Protein 2NMS (pdb70)

Structure (mmCIF, N/CA/C/O backbone):
data_2NMS
#
_entry.id   2NMS
#
_cell.len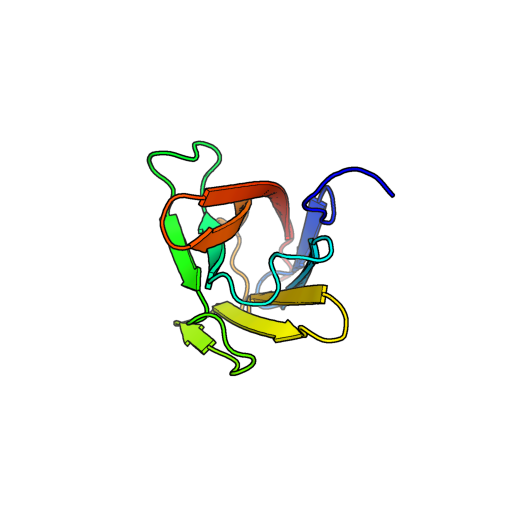gth_a   54.230
_cell.length_b   54.230
_cell.length_c   72.010
_cell.angle_alpha   90.00
_cell.angle_beta   90.00
_cell.angle_gamma   120.00
#
_symmetry.space_group_name_H-M   'P 31 2 1'
#
loop_
_entity.id
_entity.type
_entity.pdbx_description
1 polymer 'CMRF35-like-molecule 1'
2 water water
#
loop_
_atom_site.group_PDB
_atom_site.id
_atom_site.type_symbol
_atom_site.label_atom_id
_atom_site.label_alt_id
_atom_site.label_comp_id
_atom_site.label_asym_id
_atom_site.label_entity_id
_atom_site.label_seq_id
_atom_site.pdbx_PDB_ins_code
_atom_site.Cartn_x
_atom_site.Cartn_y
_atom_site.Cartn_z
_atom_site.occupancy
_atom_site.B_iso_or_equiv
_atom_site.auth_seq_id
_atom_site.auth_comp_id
_atom_site.auth_asym_id
_atom_site.auth_atom_id
_atom_site.pdbx_PDB_model_num
ATOM 1 N N . GLY A 1 2 ? 19.955 -28.170 -2.227 1.00 60.43 18 GLY A N 1
ATOM 2 C CA . GLY A 1 2 ? 20.385 -26.743 -2.155 1.00 60.15 18 GLY A CA 1
ATOM 3 C C . GLY A 1 2 ? 21.795 -26.555 -2.676 1.00 59.63 18 GLY A C 1
ATOM 4 O O . GLY A 1 2 ? 22.479 -27.524 -3.016 1.00 60.38 18 GLY A O 1
ATOM 5 N N . ILE A 1 3 ? 22.246 -25.309 -2.744 1.00 58.32 19 ILE A N 1
ATOM 6 C CA . ILE A 1 3 ? 23.586 -25.066 -3.236 1.00 56.85 19 ILE A CA 1
ATOM 7 C C . ILE A 1 3 ? 24.347 -23.929 -2.535 1.00 54.52 19 ILE A C 1
ATOM 8 O O . ILE A 1 3 ? 25.568 -24.007 -2.394 1.00 55.41 19 ILE A O 1
ATOM 13 N N . PRO A 1 4 ? 23.651 -22.864 -2.084 1.00 52.31 20 PRO A N 1
ATOM 14 C CA . PRO A 1 4 ? 24.411 -21.800 -1.403 1.00 49.69 20 PRO A CA 1
ATOM 15 C C . PRO A 1 4 ? 24.899 -22.280 -0.024 1.00 45.82 20 PRO A C 1
ATOM 16 O O . PRO A 1 4 ? 24.122 -22.838 0.756 1.00 45.34 20 PRO A O 1
ATOM 20 N N . GLN A 1 5 ? 26.182 -22.062 0.264 1.00 40.94 21 GLN A N 1
ATOM 21 C CA . GLN A 1 5 ? 26.792 -22.487 1.528 1.00 34.80 21 GLN A CA 1
ATOM 22 C C . GLN A 1 5 ? 26.055 -22.034 2.776 0.25 31.51 21 GLN A C 1
ATOM 23 O O . GLN A 1 5 ? 25.872 -22.805 3.715 0.25 30.02 21 GLN A O 1
ATOM 29 N N . ILE A 1 6 ? 25.645 -20.775 2.782 1.00 27.63 22 ILE A N 1
ATOM 30 C CA . ILE A 1 6 ? 24.943 -20.203 3.920 1.00 27.02 22 ILE A CA 1
ATOM 31 C C . ILE A 1 6 ? 23.611 -19.579 3.483 1.00 26.70 22 ILE A C 1
ATOM 32 O O . ILE A 1 6 ? 23.535 -18.906 2.453 1.00 28.22 22 ILE A O 1
ATOM 37 N N . THR A 1 7 ? 22.566 -19.796 4.277 1.00 25.34 23 THR A N 1
ATOM 38 C CA . THR A 1 7 ? 21.232 -19.285 3.964 1.00 24.87 23 THR A CA 1
ATOM 39 C C . THR A 1 7 ? 20.503 -18.607 5.125 1.00 23.24 23 THR A C 1
ATOM 40 O O . THR A 1 7 ? 20.815 -18.838 6.289 1.00 25.09 23 THR A O 1
ATOM 44 N N . GLY A 1 8 ? 19.529 -17.768 4.795 1.00 20.89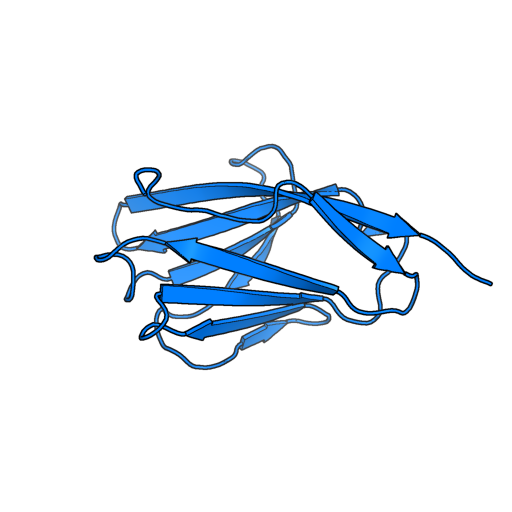 24 GLY A N 1
ATOM 45 C CA . GLY A 1 8 ? 18.751 -17.086 5.814 1.00 19.23 24 GLY A CA 1
ATOM 46 C C . GLY A 1 8 ? 17.563 -16.347 5.221 1.00 19.54 24 GLY A C 1
ATOM 47 O O . GLY A 1 8 ? 17.456 -16.197 3.998 1.00 18.43 24 GLY A O 1
ATOM 48 N N . PRO A 1 9 ? 16.624 -15.896 6.060 1.00 19.38 25 PRO A N 1
ATOM 49 C CA . PRO A 1 9 ? 15.473 -15.169 5.517 1.00 19.28 25 PRO A CA 1
ATOM 50 C C . PRO A 1 9 ? 15.939 -13.856 4.895 1.00 19.54 25 PRO A C 1
ATOM 51 O O . PRO A 1 9 ? 16.823 -13.188 5.434 1.00 17.95 25 PRO A O 1
ATOM 55 N N . THR A 1 10 ? 15.361 -13.501 3.752 1.00 20.97 26 THR A N 1
ATOM 56 C CA . THR A 1 10 ? 15.725 -12.273 3.061 1.00 23.19 26 THR A CA 1
ATOM 57 C C . THR A 1 10 ? 15.425 -11.034 3.920 1.00 23.84 26 THR A C 1
ATOM 58 O O . THR A 1 10 ? 16.163 -10.040 3.875 1.00 21.28 26 THR A O 1
ATOM 62 N N . THR A 1 11 ? 14.358 -11.125 4.716 1.00 25.73 27 THR A N 1
ATOM 63 C CA . THR A 1 11 ? 13.921 -10.051 5.610 1.00 27.84 27 THR A CA 1
ATOM 64 C C . THR A 1 11 ? 13.136 -10.586 6.814 1.00 27.25 27 THR A C 1
ATOM 65 O O . THR A 1 11 ? 12.441 -11.593 6.707 1.00 27.43 27 THR A O 1
ATOM 69 N N . VAL A 1 12 ? 13.244 -9.904 7.953 1.00 27.44 28 VAL A N 1
ATOM 70 C CA . VAL A 1 12 ? 12.533 -10.302 9.173 1.00 27.25 28 VAL A CA 1
ATOM 71 C C . VAL A 1 12 ? 11.912 -9.078 9.852 1.00 28.10 28 VAL A C 1
ATOM 72 O O . VAL A 1 12 ? 12.514 -8.005 9.915 1.00 25.90 28 VAL A O 1
ATOM 76 N N . ASN A 1 13 ? 10.700 -9.252 10.363 1.00 30.93 29 ASN A N 1
ATOM 77 C CA . ASN A 1 13 ? 9.988 -8.162 11.005 1.00 33.15 29 ASN A CA 1
ATOM 78 C C . ASN A 1 13 ? 9.606 -8.428 12.456 1.00 34.64 29 ASN A C 1
ATOM 79 O O . ASN A 1 13 ? 9.188 -9.532 12.819 1.00 34.22 29 ASN A O 1
ATOM 84 N N . GLY A 1 14 ? 9.761 -7.390 13.276 1.00 35.85 30 GLY A N 1
ATOM 85 C CA . GLY A 1 14 ? 9.427 -7.462 14.685 1.00 36.05 30 GLY A CA 1
ATOM 86 C C . GLY A 1 14 ? 8.682 -6.206 15.124 1.00 37.77 30 GLY A C 1
ATOM 87 O O . GLY A 1 14 ? 8.637 -5.193 14.411 1.00 36.92 30 GLY A O 1
ATOM 88 N N . LEU A 1 15 ? 8.096 -6.267 16.312 1.00 38.94 31 LEU A N 1
ATOM 89 C CA . LEU A 1 15 ? 7.346 -5.142 16.842 1.00 39.46 31 LEU A CA 1
ATOM 90 C C . LEU A 1 15 ? 8.073 -4.522 18.035 1.00 38.89 31 LEU A C 1
ATOM 91 O O . LEU A 1 15 ? 8.700 -5.224 18.829 1.00 38.36 31 LEU A O 1
ATOM 96 N N . GLU A 1 16 ? 7.987 -3.202 18.142 1.00 38.39 32 GLU A N 1
ATOM 97 C CA . GLU A 1 16 ? 8.603 -2.451 19.229 1.00 39.35 32 GLU A CA 1
ATOM 98 C C . GLU A 1 16 ? 8.291 -3.113 20.585 1.00 38.69 32 GLU A C 1
ATOM 99 O O . GLU A 1 16 ? 7.130 -3.358 20.916 1.00 37.67 32 GLU A O 1
ATOM 105 N N . ARG A 1 17 ? 9.336 -3.395 21.361 1.00 38.04 33 ARG A N 1
ATOM 106 C CA . ARG A 1 17 ? 9.202 -4.049 22.665 1.00 36.97 33 ARG A CA 1
ATOM 107 C C . ARG A 1 17 ? 8.958 -5.524 22.472 1.00 33.82 33 ARG A C 1
ATOM 108 O O . ARG A 1 17 ? 8.846 -6.276 23.429 1.00 31.26 33 ARG A O 1
ATOM 116 N N . GLY A 1 18 ? 8.888 -5.932 21.215 1.00 32.27 34 GLY A N 1
ATOM 117 C CA . GLY A 1 18 ? 8.645 -7.325 20.917 1.00 32.35 34 GLY A CA 1
ATOM 118 C C . GLY A 1 18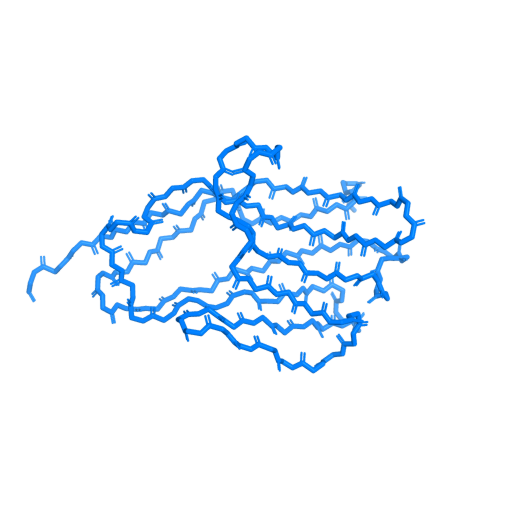 ? 9.899 -8.172 20.842 1.00 33.00 34 GLY A C 1
ATOM 119 O O . GLY A 1 18 ? 10.947 -7.849 21.420 1.00 31.63 34 GLY A O 1
ATOM 120 N N . SER A 1 19 ? 9.783 -9.267 20.100 1.00 31.39 35 SER A N 1
ATOM 121 C CA . SER A 1 19 ? 10.875 -10.205 19.935 1.00 29.97 35 SER A CA 1
ATOM 122 C C . SER A 1 19 ? 10.874 -10.744 18.503 1.00 28.49 35 SER A C 1
ATOM 123 O O . SER A 1 19 ? 9.824 -10.835 17.867 1.00 27.96 35 SER A O 1
ATOM 126 N N . LEU A 1 20 ? 12.050 -11.079 17.988 1.00 26.36 36 LEU A N 1
ATOM 127 C CA . LEU A 1 20 ? 12.139 -11.640 16.647 1.00 24.53 36 LEU A CA 1
ATOM 128 C C . LEU A 1 20 ? 13.315 -12.605 16.587 1.00 23.03 36 LEU A C 1
ATOM 129 O O . LEU A 1 20 ? 14.340 -12.378 17.218 1.00 23.01 36 LEU A O 1
ATOM 134 N N . THR A 1 21 ? 13.152 -13.696 15.851 1.00 21.70 37 THR A N 1
ATOM 135 C CA . THR A 1 21 ? 14.222 -14.664 15.709 1.00 22.08 37 THR A CA 1
ATOM 136 C C . THR A 1 21 ? 14.617 -14.792 14.245 1.00 21.46 37 THR A C 1
ATOM 137 O O . THR A 1 21 ? 13.857 -14.429 13.346 1.00 20.75 37 THR A O 1
ATOM 141 N N . VAL A 1 22 ? 15.825 -15.298 14.022 1.00 20.70 38 VAL A N 1
ATOM 142 C CA . VAL A 1 22 ? 16.364 -15.481 12.689 1.00 18.58 38 VAL A CA 1
ATOM 143 C C . VAL A 1 22 ? 17.080 -16.825 12.621 1.00 18.97 38 VAL A C 1
ATOM 144 O O . VAL A 1 22 ? 17.854 -17.188 13.519 1.00 16.72 38 VAL A O 1
ATOM 148 N N . GLN A 1 23 ? 16.820 -17.557 11.542 1.00 20.23 39 GLN A N 1
ATOM 149 C CA . GLN A 1 23 ? 17.430 -18.855 11.342 1.00 21.55 39 GLN A CA 1
ATOM 150 C C . GLN A 1 23 ? 18.297 -18.873 10.105 1.00 22.42 39 GLN A C 1
ATOM 151 O O . GLN A 1 23 ? 17.825 -18.651 8.988 1.00 23.11 39 GLN A O 1
ATOM 157 N N . CYS A 1 24 ? 19.575 -19.142 10.308 1.00 22.42 40 CYS A N 1
ATOM 158 C CA . CYS A 1 24 ? 20.494 -19.218 9.196 1.00 23.36 40 CYS A CA 1
ATOM 159 C C . CYS A 1 24 ? 21.011 -20.645 9.048 1.00 21.97 40 CYS A C 1
ATOM 160 O O . CYS A 1 24 ? 21.612 -21.211 9.963 1.00 20.70 40 CYS A O 1
ATOM 163 N N . VAL A 1 25 ? 20.734 -21.225 7.886 1.00 20.91 41 VAL A N 1
ATOM 164 C CA . VAL A 1 25 ? 21.117 -22.594 7.585 1.00 20.09 41 VAL A CA 1
ATOM 165 C C . VAL A 1 25 ? 22.395 -22.643 6.774 1.00 19.68 41 VAL A C 1
ATOM 166 O O . VAL A 1 25 ? 22.556 -21.922 5.800 1.00 19.98 41 VAL A O 1
ATOM 170 N N . TYR A 1 26 ? 23.303 -23.514 7.187 1.00 20.32 42 TYR A N 1
ATOM 171 C CA . TYR A 1 26 ? 24.577 -23.681 6.505 1.00 20.33 42 TYR A CA 1
ATOM 172 C C . TYR A 1 26 ? 24.729 -25.134 6.097 1.00 21.42 42 TYR A C 1
ATOM 173 O O . TYR A 1 26 ? 24.050 -26.007 6.624 1.00 21.02 42 TYR A O 1
ATOM 182 N N . ARG A 1 27 ? 25.626 -25.386 5.158 1.00 23.68 43 ARG A N 1
ATOM 183 C CA . ARG A 1 27 ? 25.839 -26.732 4.666 1.00 27.88 43 ARG A CA 1
ATOM 184 C C . ARG A 1 27 ? 26.842 -27.541 5.481 1.00 28.13 43 ARG A C 1
ATOM 185 O O . ARG A 1 27 ? 27.524 -27.012 6.353 1.00 28.16 43 ARG A O 1
ATOM 193 N N . S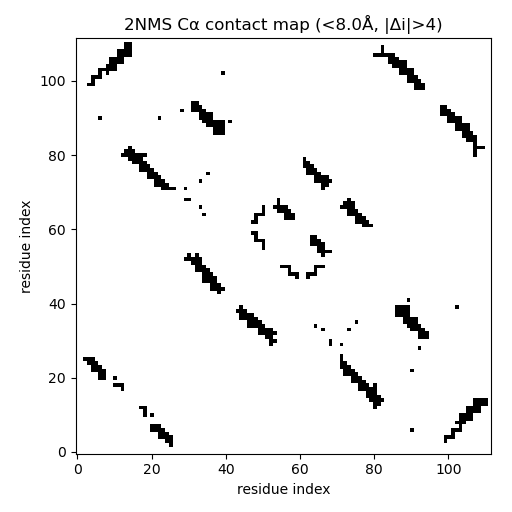ER A 1 28 ? 26.905 -28.839 5.212 1.00 28.44 44 SER A N 1
ATOM 194 C CA . SER A 1 28 ? 27.830 -29.711 5.916 1.00 29.59 44 SER A CA 1
ATOM 195 C C . SER A 1 28 ? 29.229 -29.119 5.866 1.00 29.30 44 SER A C 1
ATOM 196 O O . SER A 1 28 ? 29.641 -28.572 4.838 1.00 26.93 44 SER A O 1
ATOM 199 N N . GLY A 1 29 ? 29.947 -29.227 6.983 1.00 28.79 45 GLY A N 1
ATOM 200 C CA . GLY A 1 29 ? 31.299 -28.707 7.052 1.00 28.29 45 GLY A CA 1
ATOM 201 C C . GLY A 1 29 ? 31.535 -27.512 7.968 1.00 29.53 45 GLY A C 1
ATOM 202 O O . GLY A 1 29 ? 32.641 -27.357 8.499 1.00 30.52 45 GLY A O 1
ATOM 203 N N . TRP A 1 30 ? 30.524 -26.668 8.173 1.00 28.52 46 TRP A N 1
ATOM 204 C CA . TRP A 1 30 ? 30.710 -25.487 9.018 1.00 28.63 46 TRP A CA 1
ATOM 205 C C . TRP A 1 30 ? 30.216 -25.643 10.459 1.00 27.75 46 TRP A C 1
ATOM 206 O O . TRP A 1 30 ? 30.312 -24.706 11.251 1.00 27.68 46 TRP A O 1
ATOM 217 N N . GLU A 1 31 ? 29.708 -26.824 10.796 1.00 26.74 47 GLU A N 1
ATOM 218 C CA . GLU A 1 31 ? 29.187 -27.094 12.136 1.00 27.70 47 GLU A CA 1
ATOM 219 C C . GLU A 1 31 ? 30.049 -26.596 13.299 1.00 27.63 47 GLU A C 1
ATOM 220 O O . GLU A 1 31 ? 29.526 -26.102 14.298 1.00 26.80 47 GLU A O 1
ATOM 226 N N . THR A 1 32 ? 31.365 -26.723 13.164 1.00 28.57 48 THR A N 1
ATOM 227 C CA . THR A 1 32 ? 32.299 -26.340 14.229 1.00 28.88 48 THR A CA 1
ATOM 228 C C . THR A 1 32 ? 32.804 -24.899 14.200 1.00 27.55 48 THR A C 1
ATOM 229 O O . THR A 1 32 ? 33.455 -24.445 15.141 1.00 26.77 48 THR A O 1
ATOM 233 N N . TYR A 1 33 ? 32.499 -24.175 13.133 1.00 27.05 49 TYR A N 1
ATOM 234 C CA . TYR A 1 33 ? 32.952 -22.794 13.020 1.00 26.47 49 TYR A CA 1
ATOM 235 C C . TYR A 1 33 ? 32.191 -21.884 13.984 1.00 25.77 49 TYR A C 1
ATOM 236 O O . TYR A 1 33 ? 31.089 -22.216 14.422 1.00 26.47 49 TYR A O 1
ATOM 245 N N . LEU A 1 34 ? 32.776 -20.741 14.328 1.00 22.78 50 LEU A N 1
ATOM 246 C CA . LEU A 1 34 ? 32.087 -19.818 15.219 1.00 20.68 50 LEU A CA 1
ATOM 247 C C . LEU A 1 34 ? 30.968 -19.175 14.427 1.00 18.81 50 LEU A C 1
ATOM 248 O O . LEU A 1 34 ? 31.143 -18.886 13.250 1.00 18.45 50 LEU A O 1
ATOM 253 N N . LYS A 1 35 ? 29.831 -18.941 15.074 1.00 17.34 51 LYS A N 1
ATOM 254 C CA . LYS A 1 35 ? 28.677 -18.330 14.417 1.00 17.75 51 LYS A CA 1
ATOM 255 C C . LYS A 1 35 ? 28.358 -16.976 15.046 1.00 18.24 51 LYS A C 1
ATOM 256 O O . LYS A 1 35 ? 28.431 -16.820 16.267 1.00 16.67 51 LYS A O 1
ATOM 262 N N . TRP A 1 36 ? 27.985 -15.995 14.227 1.00 19.59 52 TRP A N 1
ATOM 263 C CA . TRP A 1 36 ? 27.658 -14.675 14.775 1.00 21.63 52 TRP A CA 1
ATOM 264 C C . TRP A 1 36 ? 26.607 -13.841 14.054 1.00 20.04 52 TRP A C 1
ATOM 265 O O . TRP A 1 36 ? 26.193 -14.127 12.929 1.00 18.18 52 TRP A O 1
ATOM 276 N N . TRP A 1 37 ? 26.187 -12.792 14.746 1.00 19.17 53 TRP A N 1
ATOM 277 C CA . TRP A 1 37 ? 25.184 -11.866 14.255 1.00 18.90 53 TRP A CA 1
ATOM 278 C C . TRP A 1 37 ? 25.820 -10.495 14.346 1.00 19.71 53 TRP A C 1
ATOM 279 O O . TRP A 1 37 ? 26.082 -9.995 15.434 1.00 18.56 53 TRP A O 1
ATOM 290 N N . CYS A 1 38 ? 26.107 -9.901 13.197 1.00 22.54 54 CYS A N 1
ATOM 291 C CA . CYS A 1 38 ? 26.707 -8.576 13.170 1.00 24.84 54 CYS A CA 1
ATOM 292 C C . CYS A 1 38 ? 25.677 -7.575 12.649 1.00 21.90 54 CYS A C 1
ATOM 293 O O . CYS A 1 38 ? 24.762 -7.941 11.910 1.00 22.51 54 CYS A O 1
ATOM 296 N N . ARG A 1 39 ? 25.830 -6.316 13.032 1.00 18.70 55 ARG A N 1
ATOM 297 C CA . ARG A 1 39 ? 24.929 -5.279 12.563 1.00 18.58 55 ARG A CA 1
ATOM 298 C C . ARG A 1 39 ? 25.682 -4.393 11.577 1.00 17.77 55 ARG A C 1
ATOM 299 O O . ARG A 1 39 ? 26.835 -4.055 11.819 1.00 16.19 55 ARG A O 1
ATOM 307 N N . GLY A 1 40 ? 25.033 -4.025 10.471 1.00 17.63 56 GLY A N 1
ATOM 308 C CA . GLY A 1 40 ? 25.667 -3.162 9.486 1.00 18.85 56 GLY A CA 1
ATOM 309 C C . GLY A 1 40 ? 25.747 -3.778 8.107 1.00 20.37 56 GLY A C 1
ATOM 310 O O . GLY A 1 40 ? 25.989 -4.977 7.978 1.00 22.63 56 GLY A O 1
ATOM 311 N N . ALA A 1 41 ? 25.556 -2.973 7.069 1.00 19.83 57 ALA A N 1
ATOM 312 C CA . ALA A 1 41 ? 25.597 -3.501 5.712 1.00 23.47 57 ALA A CA 1
ATOM 313 C C . ALA A 1 41 ? 27.017 -3.770 5.222 1.00 26.36 57 ALA A C 1
ATOM 314 O O . ALA A 1 41 ? 27.238 -4.662 4.401 1.00 26.92 57 ALA A O 1
ATOM 316 N N . ILE A 1 42 ? 27.977 -2.997 5.717 1.00 29.12 58 ILE A N 1
ATOM 317 C CA . ILE A 1 42 ? 29.363 -3.171 5.304 1.00 31.65 58 ILE A CA 1
ATOM 318 C C . ILE A 1 42 ? 29.990 -4.218 6.206 1.00 33.31 58 ILE A C 1
ATOM 319 O O . ILE A 1 42 ? 30.010 -4.055 7.422 1.00 34.60 58 ILE A O 1
ATOM 324 N N . TRP A 1 43 ? 30.496 -5.294 5.610 1.00 34.94 59 TRP A N 1
ATOM 325 C CA . TRP A 1 43 ? 31.120 -6.373 6.367 1.00 36.13 59 TRP A CA 1
ATOM 326 C C . TRP A 1 43 ? 32.333 -5.908 7.169 1.00 37.27 59 TRP A C 1
ATOM 327 O O . TRP A 1 43 ? 32.550 -6.377 8.280 1.00 36.83 59 TRP A O 1
ATOM 338 N N . ARG A 1 44 ? 33.117 -4.986 6.615 1.00 40.15 60 ARG A N 1
ATOM 339 C CA . ARG A 1 44 ? 34.307 -4.477 7.303 1.00 43.14 60 ARG A CA 1
ATOM 340 C C . ARG A 1 44 ? 34.023 -3.786 8.637 1.00 42.68 60 ARG A C 1
ATOM 341 O O . ARG A 1 44 ? 34.559 -4.188 9.666 1.00 42.18 60 ARG A O 1
ATOM 349 N N . ASP A 1 45 ? 33.201 -2.742 8.636 1.00 43.15 61 ASP A N 1
ATOM 350 C CA . ASP A 1 45 ? 32.895 -2.071 9.893 1.00 44.51 61 ASP A CA 1
ATOM 351 C C . ASP A 1 45 ? 31.655 -2.677 10.543 1.00 42.83 61 ASP A C 1
ATOM 352 O O . ASP A 1 45 ? 30.806 -1.979 11.087 1.00 43.82 61 ASP A O 1
ATOM 357 N N . CYS A 1 46 ? 31.579 -4.000 10.471 1.00 41.75 62 CYS A N 1
ATOM 358 C CA . CYS A 1 46 ? 30.490 -4.785 11.047 1.00 40.45 62 CYS A CA 1
ATOM 359 C C . CYS A 1 46 ? 30.436 -4.557 12.554 1.00 38.73 62 CYS A C 1
ATOM 360 O O . CYS A 1 46 ? 31.465 -4.399 13.197 1.00 39.99 62 CYS A O 1
ATOM 363 N N . LYS A 1 47 ? 29.242 -4.554 13.123 1.00 35.98 63 LYS A N 1
ATOM 364 C CA . LYS A 1 47 ? 29.122 -4.394 14.561 1.00 33.72 63 LYS A CA 1
ATOM 365 C C . LYS A 1 47 ? 28.670 -5.742 15.136 1.00 30.87 63 LYS A C 1
ATOM 366 O O . LYS A 1 47 ? 27.486 -6.060 15.137 1.00 30.36 63 LYS A O 1
ATOM 372 N N . ILE A 1 48 ? 29.623 -6.544 15.600 1.00 27.62 64 ILE A N 1
ATOM 373 C CA . ILE A 1 48 ? 29.309 -7.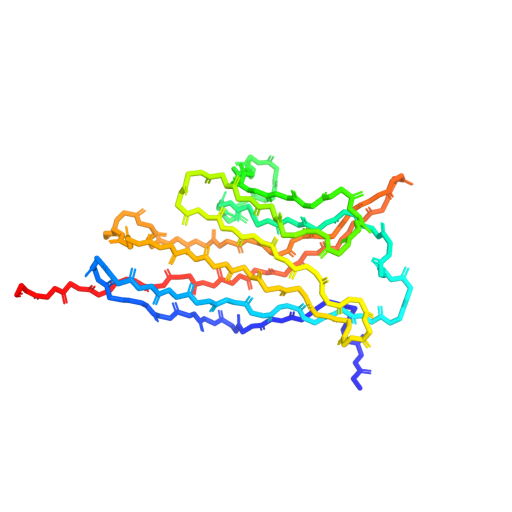848 16.166 1.00 25.43 64 ILE A CA 1
ATOM 374 C C . ILE A 1 48 ? 28.508 -7.712 17.456 1.00 24.84 64 ILE A C 1
ATOM 375 O O . ILE A 1 48 ? 28.965 -7.091 18.419 1.00 25.59 64 ILE A O 1
ATOM 380 N N . LEU A 1 49 ? 27.311 -8.292 17.463 1.00 22.14 65 LEU A N 1
ATOM 381 C CA . LEU A 1 49 ? 26.430 -8.230 18.624 1.00 22.34 65 LEU A CA 1
ATOM 382 C C . LEU A 1 49 ? 26.584 -9.438 19.531 1.00 23.48 65 LEU A C 1
ATOM 383 O O . LEU A 1 49 ? 26.518 -9.319 20.759 1.00 25.20 65 LEU A O 1
ATOM 388 N N . VAL A 1 50 ? 26.784 -10.602 18.925 1.00 21.93 66 VAL A N 1
ATOM 389 C CA . VAL A 1 50 ? 26.946 -11.827 19.693 1.00 21.69 66 VAL A CA 1
ATOM 390 C C . VAL A 1 50 ? 27.541 -12.923 18.806 1.00 21.72 66 VAL A C 1
ATOM 391 O O . VAL A 1 50 ? 27.481 -12.844 17.577 1.00 20.83 66 VAL A O 1
ATOM 395 N N . LYS A 1 51 ? 28.115 -13.941 19.435 1.00 21.56 67 LYS A N 1
ATOM 396 C CA . LYS A 1 51 ? 28.680 -15.049 18.687 1.00 23.73 67 LYS A CA 1
ATOM 397 C C . LYS A 1 51 ? 28.930 -16.263 19.571 1.00 20.54 67 LYS A C 1
ATOM 398 O O . LYS A 1 51 ? 29.080 -16.135 20.777 1.00 17.83 67 LYS A O 1
ATOM 404 N N . THR A 1 52 ? 28.967 -17.439 18.955 1.00 18.68 68 THR A N 1
ATOM 405 C CA . THR A 1 52 ? 29.209 -18.676 19.674 1.00 18.60 68 THR A CA 1
ATOM 406 C C . THR A 1 52 ? 30.696 -18.982 19.646 1.00 19.64 68 THR A C 1
ATOM 407 O O . THR A 1 52 ? 31.460 -18.333 18.938 1.00 21.87 68 THR A O 1
ATOM 411 N N . SER A 1 53 ? 31.095 -19.988 20.413 1.00 19.69 69 SER A N 1
ATOM 412 C CA . SER A 1 53 ? 32.486 -20.412 20.482 1.00 20.00 69 SER A CA 1
ATOM 413 C C . SER A 1 53 ? 32.668 -21.618 19.563 1.00 21.08 69 SER A C 1
ATOM 414 O O . SER A 1 53 ? 33.695 -22.286 19.609 1.00 21.82 69 SER A O 1
ATOM 417 N N . GLY A 1 54 ? 31.658 -21.905 18.749 1.00 20.78 70 GLY A N 1
ATOM 418 C CA . GLY A 1 54 ? 31.745 -23.043 17.860 1.00 21.71 70 GLY A CA 1
ATOM 419 C C . GLY A 1 54 ? 31.053 -24.270 18.432 1.00 22.66 70 GLY A C 1
ATOM 420 O O . GLY A 1 54 ? 31.028 -25.321 17.797 1.00 22.82 70 GLY A O 1
ATOM 421 N N . SER A 1 55 ? 30.491 -24.142 19.632 1.00 23.06 71 SER A N 1
ATOM 422 C CA . SER A 1 55 ? 29.786 -25.254 20.268 1.00 23.57 71 SER A CA 1
ATOM 423 C C . SER A 1 55 ? 28.278 -25.046 20.140 1.00 24.06 71 SER A C 1
ATOM 424 O O . SER A 1 55 ? 27.826 -24.207 19.365 1.00 24.47 71 SER A O 1
ATOM 427 N N . GLU A 1 56 ? 27.497 -25.814 20.893 1.00 25.15 72 GLU A N 1
ATOM 428 C CA . GLU A 1 56 ? 26.046 -25.672 20.843 1.00 26.69 72 GLU A CA 1
ATOM 429 C C . GLU A 1 56 ? 25.475 -24.942 22.055 1.00 24.96 72 GLU A C 1
ATOM 430 O O . GLU A 1 56 ? 24.275 -24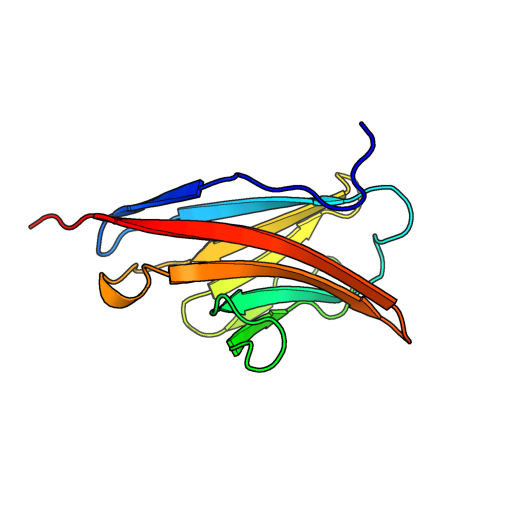.991 22.309 1.00 24.78 72 GLU A O 1
ATOM 436 N N . GLN A 1 57 ? 26.342 -24.265 22.796 1.00 24.26 73 GLN A N 1
ATOM 437 C CA . GLN A 1 57 ? 25.916 -23.519 23.971 1.00 24.55 73 GLN A CA 1
ATOM 438 C C . GLN A 1 57 ? 25.263 -22.212 23.528 1.00 24.04 73 GLN A C 1
ATOM 439 O O . GLN A 1 57 ? 25.790 -21.509 22.670 1.00 24.97 73 GLN A O 1
ATOM 445 N N . GLU A 1 58 ? 24.120 -21.884 24.111 1.00 22.63 74 GLU A N 1
ATOM 446 C CA . GLU A 1 58 ? 23.477 -20.631 23.778 1.00 22.85 74 GLU A CA 1
ATOM 447 C C . GLU A 1 58 ? 24.306 -19.518 24.427 1.00 21.36 74 GLU A C 1
ATOM 448 O O . GLU A 1 58 ? 24.732 -19.635 25.582 1.00 20.44 74 GLU A O 1
ATOM 454 N N . VAL A 1 59 ? 24.543 -18.448 23.681 1.00 19.27 75 VAL A N 1
ATOM 455 C CA . VAL A 1 59 ? 25.304 -17.322 24.199 1.00 17.35 75 VAL A CA 1
ATOM 456 C C . VAL A 1 59 ? 24.432 -16.097 24.053 1.00 18.13 75 VAL A C 1
ATOM 457 O O . VAL A 1 59 ? 23.793 -15.901 23.025 1.00 19.57 75 VAL A O 1
ATOM 461 N N . LYS A 1 60 ? 24.403 -15.276 25.091 1.00 19.32 76 LYS A N 1
ATOM 462 C CA . LYS A 1 60 ? 23.605 -14.068 25.071 1.00 20.73 76 LYS A CA 1
ATOM 463 C C . LYS A 1 60 ? 24.445 -12.838 25.431 1.00 19.72 76 LYS A C 1
ATOM 464 O O . LYS A 1 60 ? 25.358 -12.921 26.251 1.00 20.53 76 LYS A O 1
ATOM 470 N N . ARG A 1 61 ? 24.136 -11.708 24.804 1.00 19.03 77 ARG A N 1
ATOM 471 C CA . ARG A 1 61 ? 24.826 -10.456 25.069 0.50 17.47 77 ARG A CA 1
ATOM 472 C C . ARG A 1 61 ? 23.819 -9.337 24.996 1.00 19.24 77 ARG A C 1
ATOM 473 O O . ARG A 1 61 ? 23.420 -8.917 23.910 1.00 18.72 77 ARG A O 1
ATOM 481 N N . ASP A 1 62 ? 23.393 -8.862 26.162 1.00 19.97 78 ASP A N 1
ATOM 482 C CA . ASP A 1 62 ? 22.393 -7.809 26.257 1.00 22.78 78 ASP A CA 1
ATOM 483 C C . ASP A 1 62 ? 21.069 -8.335 25.710 1.00 23.15 78 ASP A C 1
ATOM 484 O O . ASP A 1 62 ? 20.518 -9.300 26.246 1.00 22.98 78 ASP A O 1
ATOM 489 N N . ARG A 1 63 ? 20.581 -7.724 24.632 1.00 21.93 79 ARG A N 1
ATOM 490 C CA . ARG A 1 63 ? 19.304 -8.101 24.031 1.00 22.24 79 ARG A CA 1
ATOM 491 C C . ARG A 1 63 ? 19.380 -9.087 22.872 1.00 21.94 79 ARG A C 1
ATOM 492 O O . ARG A 1 63 ? 18.394 -9.279 22.154 1.00 20.79 79 ARG A O 1
ATOM 500 N N . VAL A 1 64 ? 20.536 -9.709 22.684 1.00 21.59 80 VAL A N 1
ATOM 501 C CA . VAL A 1 64 ? 20.704 -10.663 21.596 1.00 23.08 80 VAL A CA 1
ATOM 502 C C . VAL A 1 64 ? 21.307 -11.994 22.059 1.00 24.33 80 VAL A C 1
ATOM 503 O O . VAL A 1 64 ? 22.347 -12.023 22.726 1.00 26.50 80 VAL A O 1
ATOM 507 N N . SER A 1 65 ? 20.649 -13.101 21.728 1.00 23.58 81 SER A N 1
ATOM 508 C CA . SER A 1 65 ? 21.190 -14.407 22.097 1.00 23.11 81 SER A CA 1
ATOM 509 C C . SER A 1 65 ? 21.315 -15.246 20.828 1.00 21.47 81 SER A C 1
ATOM 510 O O . SER A 1 65 ? 20.607 -15.011 19.841 1.00 19.79 81 SER A O 1
ATOM 513 N N . ILE A 1 66 ? 22.228 -16.210 20.845 1.00 19.56 82 ILE A N 1
ATOM 514 C CA . ILE A 1 66 ? 22.437 -17.065 19.686 1.00 17.72 82 ILE A CA 1
ATOM 515 C C . ILE A 1 66 ? 22.687 -18.491 20.125 1.00 18.66 82 ILE A C 1
ATOM 516 O O . ILE A 1 66 ? 23.382 -18.736 21.107 1.00 19.44 82 ILE A O 1
ATOM 521 N N . LYS A 1 67 ? 22.104 -19.439 19.407 1.00 20.22 83 LYS A N 1
ATOM 522 C CA . LYS A 1 67 ? 22.300 -20.838 19.741 1.00 20.35 83 LYS A CA 1
ATOM 523 C C . LYS A 1 67 ? 22.402 -21.646 18.452 1.00 19.35 83 LYS A C 1
ATOM 524 O O . LYS A 1 67 ? 21.530 -21.567 17.588 1.00 18.35 83 LYS A O 1
ATOM 530 N N . ASP A 1 68 ? 23.472 -22.424 18.336 1.00 19.65 84 ASP A N 1
ATOM 531 C CA . ASP A 1 68 ? 23.729 -23.226 17.147 1.00 21.06 84 ASP A CA 1
ATOM 532 C C . ASP A 1 68 ? 23.261 -24.669 17.270 1.00 21.32 84 ASP A C 1
ATOM 533 O O . ASP A 1 68 ? 23.637 -25.377 18.206 1.00 22.02 84 ASP A O 1
ATOM 538 N N . ASN A 1 69 ? 22.422 -25.094 16.328 1.00 20.80 85 ASN A N 1
ATOM 539 C CA . ASN A 1 69 ? 21.933 -26.467 16.316 1.00 21.26 85 ASN A CA 1
ATOM 540 C C . ASN A 1 69 ? 22.690 -27.195 15.208 1.00 21.91 85 ASN A C 1
ATOM 541 O O . ASN A 1 69 ? 22.242 -27.268 14.064 1.00 21.56 85 ASN A O 1
ATOM 546 N N . GLN A 1 70 ? 23.850 -27.728 15.564 1.00 23.41 86 GLN A N 1
ATOM 547 C CA . GLN A 1 70 ? 24.712 -28.418 14.623 1.00 24.51 86 GLN A CA 1
ATOM 548 C C . GLN A 1 70 ? 24.115 -29.655 13.958 1.00 26.85 86 GLN A C 1
ATOM 549 O O . GLN A 1 70 ? 24.493 -29.996 12.833 1.00 28.55 86 GLN A O 1
ATOM 555 N N . LYS A 1 71 ? 23.184 -30.327 14.627 1.00 27.59 87 LYS A N 1
ATOM 556 C CA . LYS A 1 71 ? 22.559 -31.489 14.012 1.00 29.27 87 LYS A CA 1
ATOM 557 C C . LYS A 1 71 ? 21.654 -30.988 12.881 1.00 30.49 87 LYS A C 1
ATOM 558 O O . LYS A 1 71 ? 21.589 -31.580 11.809 1.00 31.60 87 LYS A O 1
ATOM 560 N N . ASN A 1 72 ? 20.970 -29.875 13.122 1.00 31.50 88 ASN A N 1
ATOM 561 C CA . ASN A 1 72 ? 20.080 -29.290 12.127 1.00 33.14 88 ASN A CA 1
ATOM 562 C C . ASN A 1 72 ? 20.829 -28.322 11.212 1.00 31.47 88 ASN A C 1
ATOM 563 O O . ASN A 1 72 ? 20.261 -27.798 10.257 1.00 31.07 88 ASN A O 1
ATOM 568 N N . ARG A 1 73 ? 22.106 -28.099 11.506 1.00 30.44 89 ARG A N 1
ATOM 569 C CA . ARG A 1 73 ? 22.943 -27.195 10.719 1.00 29.60 89 ARG A CA 1
ATOM 570 C C . ARG A 1 73 ? 22.299 -25.826 10.514 1.00 27.56 89 ARG A C 1
ATOM 571 O O . ARG A 1 73 ? 22.284 -25.287 9.403 1.00 25.30 89 ARG A O 1
ATOM 579 N N . THR A 1 74 ? 21.768 -25.267 11.595 1.00 24.88 90 THR A N 1
ATOM 580 C CA . THR A 1 74 ? 21.129 -23.962 11.539 1.00 24.35 90 THR A CA 1
ATOM 581 C C . THR A 1 74 ? 21.218 -23.276 12.885 1.00 24.49 90 THR A C 1
ATOM 582 O O . THR A 1 74 ? 20.759 -23.824 13.885 1.00 25.23 90 THR A O 1
ATOM 586 N N . PHE A 1 75 ? 21.816 -22.089 12.935 1.00 22.55 91 PHE A N 1
ATOM 587 C CA . PHE A 1 75 ? 21.857 -21.409 14.217 1.00 21.25 91 PHE A CA 1
ATOM 588 C C . PHE A 1 75 ? 20.728 -20.393 14.286 1.00 20.45 91 PHE A C 1
ATOM 589 O O . PHE A 1 75 ? 20.271 -19.881 13.267 1.00 17.57 91 PHE A O 1
ATOM 597 N N . THR A 1 76 ? 20.257 -20.140 15.499 1.00 20.33 92 THR A N 1
ATOM 598 C CA . THR A 1 76 ? 19.163 -19.217 15.710 1.00 21.03 92 THR A CA 1
ATOM 599 C C . THR A 1 76 ? 19.565 -17.982 16.495 1.00 22.32 92 THR A C 1
ATOM 600 O O . THR A 1 76 ? 20.077 -18.075 17.617 1.00 21.75 92 THR A O 1
ATOM 604 N N . VAL A 1 77 ? 19.316 -16.827 15.888 1.00 22.64 93 VAL A N 1
ATOM 605 C CA . VAL A 1 77 ? 19.608 -15.546 16.502 1.00 23.85 93 VAL A CA 1
ATOM 606 C C . VAL A 1 77 ? 18.294 -14.988 17.059 1.00 27.07 93 VAL A C 1
ATOM 607 O O . VAL A 1 77 ? 17.285 -14.938 16.353 1.00 27.30 93 VAL A O 1
ATOM 611 N N . THR A 1 78 ? 18.307 -14.568 18.322 1.00 29.31 94 THR A N 1
ATOM 612 C CA . THR A 1 78 ? 17.113 -14.020 18.955 1.00 30.40 94 THR A CA 1
ATOM 613 C C . THR A 1 78 ? 17.340 -12.634 19.548 1.00 30.65 94 THR A C 1
ATOM 614 O O . THR A 1 78 ? 18.232 -12.445 20.377 1.00 31.05 94 THR A O 1
ATOM 618 N N . MET A 1 79 ? 16.524 -11.673 19.122 1.00 30.51 95 MET A N 1
ATOM 619 C CA . MET A 1 79 ? 16.615 -10.307 19.618 1.00 32.14 95 MET A CA 1
ATOM 620 C C . MET A 1 79 ? 15.384 -9.984 20.455 1.00 33.94 95 MET A C 1
ATOM 621 O O . MET A 1 79 ? 14.256 -10.074 19.968 1.00 34.43 95 MET A O 1
ATOM 626 N N . GLU A 1 80 ? 15.602 -9.605 21.711 1.00 35.64 96 GLU A N 1
ATOM 627 C CA . GLU A 1 80 ? 14.500 -9.276 22.611 1.00 37.67 96 GLU A CA 1
ATOM 628 C C . GLU A 1 80 ? 14.295 -7.777 22.737 1.00 37.74 96 GLU A C 1
ATOM 629 O O . GLU A 1 80 ? 15.087 -6.979 22.233 1.00 36.07 96 GLU A O 1
ATOM 635 N N . ASP A 1 81 ? 13.221 -7.408 23.426 1.00 38.43 97 ASP A N 1
ATOM 636 C CA . ASP A 1 81 ? 12.876 -6.013 23.662 1.00 40.11 97 ASP A CA 1
ATOM 637 C C . ASP A 1 81 ? 13.277 -5.105 22.491 1.00 39.45 97 ASP A C 1
ATOM 638 O O . ASP A 1 81 ? 14.039 -4.153 22.665 1.00 39.25 97 ASP A O 1
ATOM 643 N N . LEU A 1 82 ? 12.752 -5.402 21.306 1.00 38.66 98 LEU A N 1
ATOM 644 C CA . LEU A 1 82 ? 13.065 -4.638 20.101 1.00 38.46 98 LEU A CA 1
ATOM 645 C C . LEU A 1 82 ? 12.825 -3.133 20.212 1.00 39.14 98 LEU A C 1
ATOM 646 O O . LEU A 1 82 ? 11.908 -2.677 20.892 1.00 38.97 98 LEU A O 1
ATOM 651 N N . MET A 1 83 ? 13.660 -2.369 19.521 1.00 40.03 99 MET A N 1
ATOM 652 C CA . MET A 1 83 ? 13.549 -0.921 19.495 1.00 41.96 99 MET A CA 1
ATOM 653 C C . MET A 1 83 ? 13.476 -0.475 18.039 1.00 42.22 99 MET A C 1
ATOM 654 O O . MET A 1 83 ? 13.940 -1.190 17.157 1.00 43.36 99 MET A O 1
ATOM 659 N N . LYS A 1 84 ? 12.917 0.705 17.784 1.00 42.22 100 LYS A N 1
ATOM 660 C CA . LYS A 1 84 ? 12.798 1.205 16.413 1.00 41.76 100 LYS A CA 1
ATOM 661 C C . LYS A 1 84 ? 14.155 1.460 15.768 1.00 40.86 100 LYS A C 1
ATOM 662 O O . LYS A 1 84 ? 14.279 1.491 14.544 1.00 41.63 100 LYS A O 1
ATOM 668 N N . THR A 1 85 ? 15.179 1.604 16.597 1.00 20.00 101 THR A N 1
ATOM 669 C CA . THR A 1 85 ? 16.527 1.886 16.123 1.00 20.00 101 THR A CA 1
ATOM 670 C C . THR A 1 85 ? 17.250 0.604 15.719 1.00 20.00 101 THR A C 1
ATOM 671 O O . THR A 1 85 ? 18.402 0.678 15.231 1.00 37.10 101 THR A O 1
ATOM 675 N N . ASP A 1 86 ? 16.634 -0.544 15.898 1.00 35.36 102 ASP A N 1
ATOM 676 C CA . ASP A 1 86 ? 17.257 -1.812 15.533 1.00 33.36 102 ASP A CA 1
ATOM 677 C C . ASP A 1 86 ? 17.142 -2.091 14.040 1.00 30.90 102 ASP A C 1
ATOM 678 O O . ASP A 1 86 ? 17.889 -2.895 13.494 1.00 31.24 102 ASP A O 1
ATOM 683 N N . ALA A 1 87 ? 16.206 -1.423 13.380 1.00 28.85 103 ALA A N 1
ATOM 684 C CA . ALA A 1 87 ? 16.016 -1.613 11.951 1.00 27.34 103 ALA A CA 1
ATOM 685 C C . ALA A 1 87 ? 17.335 -1.321 11.256 1.00 26.69 103 ALA A C 1
ATOM 686 O O . ALA A 1 87 ? 17.890 -0.231 11.402 1.00 28.26 103 ALA A O 1
ATOM 688 N N . ASP A 1 88 ? 17.841 -2.294 10.505 1.00 24.45 104 ASP A N 1
ATOM 689 C CA . ASP A 1 88 ? 19.107 -2.125 9.799 1.00 22.32 104 ASP A CA 1
ATOM 690 C C . ASP A 1 88 ? 19.344 -3.382 8.985 1.00 21.30 104 ASP A C 1
ATOM 691 O O . ASP A 1 88 ? 18.480 -4.256 8.912 1.00 21.42 104 ASP A O 1
ATOM 696 N N . THR A 1 89 ? 20.521 -3.462 8.372 1.00 20.31 105 THR A N 1
ATOM 697 C CA . THR A 1 89 ? 20.911 -4.639 7.617 1.00 16.90 105 THR A CA 1
ATOM 698 C C . THR A 1 89 ? 21.892 -5.368 8.519 1.00 16.15 105 THR A C 1
ATOM 699 O O . THR A 1 89 ? 22.792 -4.753 9.091 1.00 13.73 105 THR A O 1
ATOM 703 N N . TYR A 1 90 ? 21.690 -6.674 8.666 1.00 14.16 106 TYR A N 1
ATOM 704 C CA . TYR A 1 90 ? 22.541 -7.484 9.509 1.00 14.95 106 TYR A CA 1
ATOM 705 C C . TYR A 1 90 ? 23.184 -8.614 8.734 1.00 16.97 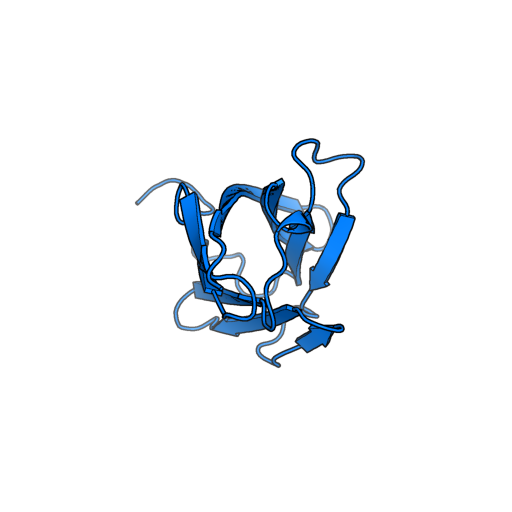106 TYR A C 1
ATOM 706 O O . TYR A 1 90 ? 22.847 -8.870 7.582 1.00 18.52 106 TYR A O 1
ATOM 715 N N . TRP A 1 91 ? 24.133 -9.286 9.367 1.00 17.79 107 TRP A N 1
ATOM 716 C CA . TRP A 1 91 ? 24.766 -10.417 8.725 1.00 19.56 107 TRP A CA 1
ATOM 717 C C . TRP A 1 91 ? 24.725 -11.627 9.650 1.00 20.82 107 TRP A C 1
ATOM 718 O O . TRP A 1 91 ? 24.764 -11.509 10.870 1.00 20.64 107 TRP A O 1
ATOM 729 N N . CYS A 1 92 ? 24.637 -12.791 9.033 1.00 23.50 108 CYS A N 1
ATOM 730 C CA . CYS A 1 92 ? 24.658 -14.060 9.723 1.00 24.70 108 CYS A CA 1
ATOM 731 C C . CYS A 1 92 ? 26.026 -14.545 9.281 1.00 24.60 108 CYS A C 1
ATOM 732 O O . CYS A 1 92 ? 26.212 -14.887 8.120 1.00 25.08 108 CYS A O 1
ATOM 735 N N . GLY A 1 93 ? 26.989 -14.551 10.192 1.00 24.50 109 GLY A N 1
ATOM 736 C CA . GLY A 1 93 ? 28.322 -14.962 9.812 1.00 23.32 109 GLY A CA 1
ATOM 737 C C . GLY A 1 93 ? 28.843 -16.216 10.460 1.00 23.14 109 GLY A C 1
ATOM 738 O O . GLY A 1 93 ? 28.510 -16.534 11.594 1.00 22.75 109 GLY A O 1
ATOM 739 N N . ILE A 1 94 ? 29.669 -16.924 9.703 1.00 24.69 110 ILE A N 1
ATOM 740 C CA . ILE A 1 94 ? 30.297 -18.164 10.132 1.00 25.57 110 ILE A CA 1
ATOM 741 C C . ILE A 1 94 ? 31.790 -17.939 9.948 1.00 27.72 110 ILE A C 1
ATOM 742 O O . ILE A 1 94 ? 32.206 -17.371 8.946 1.00 28.89 110 ILE A O 1
ATOM 747 N N . GLU A 1 95 ? 32.603 -18.366 10.906 1.00 30.64 111 GLU A N 1
ATOM 748 C CA . GLU A 1 95 ? 34.040 -18.133 10.796 1.00 32.68 111 GLU A CA 1
ATOM 749 C C . GLU A 1 95 ? 34.931 -18.986 11.705 1.00 30.89 111 GLU A C 1
ATOM 750 O O . GLU A 1 95 ? 34.546 -19.353 12.819 1.00 28.85 111 GLU A O 1
ATOM 756 N N . LYS A 1 96 ? 36.125 -19.293 11.206 1.00 31.13 112 LYS A N 1
ATOM 757 C CA . LYS A 1 96 ? 37.117 -20.059 11.947 1.00 32.03 112 LYS A CA 1
ATOM 758 C C . LYS A 1 96 ? 38.405 -20.276 11.162 1.00 32.62 112 LYS A C 1
ATOM 759 O O . LYS A 1 96 ? 38.392 -20.560 9.958 1.00 29.22 112 LYS A O 1
ATOM 765 N N . THR A 1 97 ? 39.515 -20.128 11.883 1.00 33.59 113 THR A N 1
ATOM 766 C CA . THR A 1 97 ? 40.854 -20.318 11.356 1.00 33.74 113 THR A CA 1
ATOM 767 C C . THR A 1 97 ? 41.048 -20.072 9.863 1.00 33.45 113 THR A C 1
ATOM 768 O O . THR A 1 97 ? 41.447 -20.969 9.115 1.00 31.76 113 THR A O 1
ATOM 772 N N . GLY A 1 98 ? 40.758 -18.852 9.429 1.00 33.96 114 GLY A N 1
ATOM 773 C CA . GLY A 1 98 ? 40.960 -18.512 8.036 1.00 33.66 114 GLY A CA 1
ATOM 774 C C . GLY A 1 98 ? 39.770 -18.417 7.108 1.00 34.52 114 GLY A C 1
ATOM 775 O O . GLY A 1 98 ? 39.858 -17.741 6.083 1.00 35.51 114 GLY A O 1
ATOM 776 N N . ASN A 1 99 ? 38.661 -19.073 7.432 1.00 34.08 115 ASN A N 1
ATOM 777 C CA . ASN A 1 99 ? 37.507 -19.019 6.543 1.00 33.82 115 ASN A CA 1
ATOM 778 C C . ASN A 1 99 ? 36.270 -18.372 7.155 1.00 33.29 115 ASN A C 1
ATOM 779 O O . ASN A 1 99 ? 36.134 -18.286 8.373 1.00 33.25 115 ASN A O 1
ATOM 784 N N . ASP A 1 100 ? 35.373 -17.910 6.290 1.00 32.61 116 ASP A N 1
ATOM 785 C CA . ASP A 1 100 ? 34.121 -17.305 6.724 1.00 32.00 116 ASP A CA 1
ATOM 786 C C . ASP A 1 100 ? 33.122 -17.119 5.587 1.00 30.91 116 ASP A C 1
ATOM 787 O O . ASP A 1 100 ? 33.492 -16.956 4.422 1.00 31.57 116 ASP A O 1
ATOM 792 N N . LEU A 1 101 ? 31.848 -17.167 5.951 1.00 28.29 117 LEU A N 1
ATOM 793 C CA . LEU A 1 101 ? 30.751 -17.016 5.019 1.00 25.44 117 LEU A CA 1
ATOM 794 C C . LEU A 1 101 ? 29.789 -16.075 5.703 1.00 23.00 117 LEU A C 1
ATOM 795 O O . LEU A 1 101 ? 29.810 -15.949 6.921 1.00 23.05 117 LEU A O 1
ATOM 800 N N . GLY A 1 102 ? 28.931 -15.436 4.923 1.00 21.01 118 GLY A N 1
ATOM 801 C CA . GLY A 1 102 ? 27.965 -14.519 5.489 1.00 18.45 118 GLY A CA 1
ATOM 802 C C . GLY A 1 102 ? 26.853 -14.207 4.512 1.00 16.98 118 GLY A C 1
ATOM 803 O O . GLY A 1 102 ? 27.064 -14.175 3.302 1.00 16.15 118 GLY A O 1
ATOM 804 N N . VAL A 1 103 ? 25.651 -14.013 5.029 1.00 14.42 119 VAL A N 1
ATOM 805 C CA . VAL A 1 103 ? 24.533 -13.659 4.175 1.00 13.57 119 VAL A CA 1
ATOM 806 C C . VAL A 1 103 ? 23.784 -12.571 4.920 1.00 14.20 119 VAL A C 1
ATOM 807 O O . VAL A 1 103 ? 23.605 -12.656 6.135 1.00 13.84 119 VAL A O 1
ATOM 811 N N . THR A 1 104 ? 23.363 -11.531 4.210 1.00 14.60 120 THR A N 1
ATOM 812 C CA . THR A 1 104 ? 22.663 -10.438 4.877 1.00 14.87 120 THR A CA 1
ATOM 813 C C . THR A 1 104 ? 21.195 -10.718 5.125 1.00 16.07 120 THR A C 1
ATOM 814 O O . THR A 1 104 ? 20.546 -11.431 4.355 1.00 16.49 120 THR A O 1
ATOM 818 N N . VAL A 1 105 ? 20.695 -10.170 6.230 1.00 16.31 121 VAL A N 1
ATOM 819 C CA . VAL A 1 105 ? 19.298 -10.289 6.616 1.00 16.75 121 VAL A CA 1
ATOM 820 C C . VAL A 1 105 ? 18.837 -8.876 6.931 1.00 18.32 121 VAL A C 1
ATOM 821 O O . VAL A 1 105 ? 19.483 -8.160 7.687 1.00 19.34 121 VAL A O 1
ATOM 825 N N . GLN A 1 106 ? 17.731 -8.460 6.337 1.00 21.45 122 GLN A N 1
ATOM 826 C CA . GLN A 1 106 ? 17.227 -7.123 6.582 1.00 25.17 122 GLN A CA 1
ATOM 827 C C . GLN A 1 106 ? 16.232 -7.156 7.735 1.00 25.40 122 GLN A C 1
ATOM 828 O O . GLN A 1 106 ? 15.232 -7.863 7.669 1.00 25.98 122 GLN A O 1
ATOM 834 N N . VAL A 1 107 ? 16.503 -6.397 8.792 1.00 25.28 123 VAL A N 1
ATOM 835 C CA . VAL A 1 107 ? 15.598 -6.369 9.938 1.00 25.33 123 VAL A CA 1
ATOM 836 C C . VAL A 1 107 ? 14.693 -5.140 9.936 1.00 26.05 123 VAL A C 1
ATOM 837 O O . VAL A 1 107 ? 15.163 -4.012 9.774 1.00 26.25 123 VAL A O 1
ATOM 841 N N . THR A 1 108 ? 13.393 -5.373 10.106 1.00 27.20 124 THR A N 1
ATOM 842 C CA . THR A 1 108 ? 12.394 -4.300 10.136 1.00 27.89 124 THR A CA 1
ATOM 843 C C . THR A 1 108 ? 11.684 -4.256 11.487 1.00 28.71 124 THR A C 1
ATOM 844 O O . THR A 1 108 ? 11.353 -5.294 12.079 1.00 25.41 124 THR A O 1
ATOM 848 N N . ILE A 1 109 ? 11.449 -3.045 11.971 1.00 30.37 125 ILE A N 1
ATOM 849 C CA . ILE A 1 109 ? 10.797 -2.876 13.254 1.00 33.68 125 ILE A CA 1
ATOM 850 C C . ILE A 1 109 ? 9.555 -2.019 13.103 1.00 38.35 125 ILE A C 1
ATOM 851 O O . ILE A 1 109 ? 9.585 -0.965 12.468 1.00 38.66 125 ILE A O 1
ATOM 856 N N . ASP A 1 110 ? 8.454 -2.484 13.679 1.00 43.10 126 ASP A N 1
ATOM 857 C CA . ASP A 1 110 ? 7.212 -1.725 13.627 1.00 48.35 126 ASP A CA 1
ATOM 858 C C . ASP A 1 110 ? 6.895 -1.253 15.051 1.00 51.65 126 ASP A C 1
ATOM 859 O O . ASP A 1 110 ? 7.306 -1.877 16.022 1.00 51.22 126 ASP A O 1
ATOM 864 N N . PRO A 1 111 ? 6.168 -0.151 15.207 1.00 55.38 127 PRO A N 1
ATOM 865 C CA . PRO A 1 111 ? 5.827 0.375 16.534 1.00 58.34 127 PRO A CA 1
ATOM 866 C C . PRO A 1 111 ? 4.441 -0.046 17.014 1.00 61.69 127 PRO A C 1
ATOM 867 O O . PRO A 1 111 ? 3.741 -0.764 16.276 1.00 61.07 127 PRO A O 1
ATOM 871 N N . ALA A 1 112 ? 4.064 0.348 18.251 1.00 66.15 128 ALA A N 1
ATOM 872 C CA . ALA A 1 112 ? 2.685 0.081 18.607 1.00 70.48 128 ALA A CA 1
ATOM 873 C C . ALA A 1 112 ? 2.011 1.476 18.486 1.00 73.67 128 ALA A C 1
ATOM 874 O O . ALA A 1 112 ? 1.894 1.957 17.355 1.00 74.72 128 ALA A O 1
ATOM 876 N N . PRO A 1 113 ? 1.647 2.160 19.565 1.00 75.94 129 PRO A N 1
ATOM 877 C CA . PRO A 1 113 ? 1.614 2.124 21.034 1.00 77.52 129 PRO A CA 1
ATOM 878 C C . PRO A 1 113 ? 0.431 1.326 21.573 1.00 78.69 129 PRO A C 1
ATOM 879 O O . PRO A 1 113 ? 0.643 0.384 22.347 1.00 79.19 129 PRO A O 1
#

Organism: Homo sapiens (NCBI:txid9606)

Foldseek 3Di:
DDDQKAWDQEWEAEAQAKTKIKMAGDPDQQQFKKFKWFAPDPVVTHTQDIDNSDQDWADHVQWIKGADSVRRMIMIMGGNDDQVRFGKMWIKTDDDPDMDIDIYGYHYHYDD

CATH classification: 2.60.40.10

GO terms:
  GO:0097001 ceramide binding (F, IDA)
  GO:0033004 negative regulation of mast cell activation (P, IDA)
  GO:0035666 TRIF-dependent toll-like receptor signaling pathway (P, IMP)
  GO:0034125 negative regulation of MyD88-dependent toll-like receptor signaling pathway (P, IMP)
  GO:0005886 plasma membrane (C, TAS)
  GO:0042802 identical protein binding (F, IPI)
  GO:0005515 protein binding (F, IPI)

Secondary structure (DSSP, 8-state):
---SEE--SEEEEETT--EEEEEEE-TT-TTSEEEEEESSSSTT-EEEEE--SSS--EEETTEEEEEETTTTEEEEEE-S--GGG-EEEEEEEEETTEEEEEEEEEEEE---

Solvent-accessible surface area: 6252 Å² total; per-residue (Å²): 120,140,86,66,18,62,22,49,114,73,22,90,6,94,54,161,23,73,9,75,1,107,0,61,2,100,83,52,37,46,79,39,50,0,10,0,0,60,16,63,83,87,206,109,30,134,88,38,0,42,2,82,9,41,83,122,101,43,107,108,132,87,10,10,0,95,0,60,42,87,91,88,22,0,44,0,30,7,82,59,0,78,119,94,6,46,56,35,0,44,0,0,0,67,56,128,81,78,64,37,24,40,59,0,96,3,46,18,55,63,58,175

Nearest PDB structures (foldseek):
  2nms-assembly1_A  TM=1.009E+00  e=1.822E-23  Homo sapiens
  6c6q-assembly1_F  TM=9.608E-01  e=1.824E-15  Mus musculus
  4wo4-assembly1_C  TM=8.810E-01  e=1.631E-08  Homo sapiens
  5jzi-assembly1_D  TM=8.414E-01  e=4.742E-08  Homo sapiens
  6c68-assembly2_C  TM=8.286E-01  e=3.385E-08  Mus musculus

Radius of gyration: 13.45 Å; Cα contacts (8 Å, |Δi|>4): 282; chains: 1; bounding box: 39×34×30 Å

InterPro domains:
  IPR003599 Im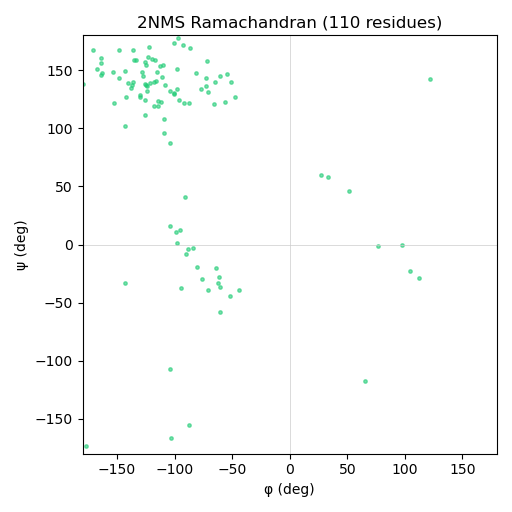munoglobulin domain subtype [SM00409] (25-126)
  IPR007110 Immunoglobulin-like domain [PS50835] (2-126)
  IPR013106 Immunoglobulin V-set domain [PF07686] (24-125)
  IPR013783 Immunoglobulin-like fold [G3DSA:2.60.40.10] (18-140)
  IPR036179 Immunoglobulin-like domain superfamily [SSF48726] (21-130)
  IPR050671 CD300 family immune receptors [PTHR11860] (4-213)

B-factor: mean 29.79, std 11.69, range [9.7, 79.19]

Sequence (112 aa):
GIPQITGPTTVNGLERGSLTVQCVYRSGWETYLKWWCRGAIWRDCKILVKTSGSEQEVKRDRVSIKDNQKNRTFTVTMEDLMKTDADTYWCGIEKTGNDLGVTVQVTIDPAP